Protein AF-A0A812IRY6-F1 (afdb_monomer)

Mean predicted aligned error: 10.94 Å

Secondary structure (DSSP, 8-state):
-PPBTTB-GGGGGT--TTSHHHHHHHHHHHHIIIIIS--S-TTTSPEE--SSPPTTEEEEEE-SSTTT-EEEEEE--SSS-EEEEEE-SSPTTPEEEESSS----EEE--GGGEEEEEE-TT-EEEEEESS---S----

Foldseek 3Di:
DDADPVGDPCVVVVDPCVDPVNLLVLLVVLLCVQQVVPPDDPQQPDKDDFPPDDPQWDWIWGGNDQQNIKIKIWGQAAQAKDKDKGADPDDAQFWWDFSSDPDPDTWGQHPNRITIDIAGHGDMTIIHGPPDPPPPSPD

Solvent-accessible surface area (backbone atoms only — not comparable to full-atom values): 8190 Å² total; per-residue (Å²): 133,79,73,50,101,86,49,53,80,45,67,81,71,78,52,64,71,80,38,69,66,48,47,50,52,52,45,54,53,43,46,42,54,72,50,51,57,72,69,89,44,78,69,34,67,44,75,48,62,52,84,76,79,54,86,58,44,52,55,38,31,35,36,72,48,74,86,44,24,39,35,41,44,32,27,71,35,81,82,54,65,47,76,51,72,42,69,44,97,54,59,58,68,42,46,24,26,44,73,80,48,100,58,89,57,71,49,59,24,36,79,91,13,26,36,75,48,82,34,50,42,64,34,71,44,39,35,30,54,58,80,75,72,84,66,74,82,78,122

Sequence (139 aa):
VRTTSQGNPADRDNFDITSATYRHIARLNALRRAYFAGFGSAACDQVGTPLPQIEDLLIFWRGCDVQGRVTVVANFHTEEPRTASFYSPWDEGTKLKDAQEDSSLEVVVQSSGFISLLVAPLQAMILVSGARNSRPCRV

Organism: NCBI:txid1628268

Radius of gyration: 17.04 Å; Cα contacts (8 Å, |Δi|>4): 241; chains: 1; bounding box: 37×48×40 Å

Nearest PDB structures (foldseek):
  1bli-assembly1_A  TM=7.337E-01  e=4.920E-05  Bacillus licheniformis
  4uzu-assembly1_A  TM=6.932E-01  e=7.860E-05  Geobacillus stearothermophilus
  6tp1-assembly1_A  TM=7.233E-01  e=1.184E-04  Bacillus licheniformis
  2gjp-assembly1_A  TM=7.239E-01  e=6.470E-04  Sutcliffiella halmapala
  3bh4-assembly2_B  TM=6.350E-01  e=2.127E-04  Bacillus amyloliquefaciens

Structure (mmCIF, N/CA/C/O backbone):
data_AF-A0A812IRY6-F1
#
_entry.id   AF-A0A812IRY6-F1
#
loop_
_atom_site.group_PDB
_atom_site.id
_atom_site.type_symbol
_atom_site.label_atom_id
_atom_site.label_alt_id
_atom_site.label_comp_id
_atom_site.label_asym_id
_atom_site.label_entity_id
_atom_site.label_seq_id
_atom_site.pdbx_PDB_ins_code
_atom_site.Cartn_x
_atom_site.Cartn_y
_atom_site.Cartn_z
_atom_site.occupancy
_atom_site.B_iso_or_equiv
_atom_site.auth_seq_id
_atom_site.auth_comp_id
_atom_site.auth_asym_id
_atom_site.auth_atom_id
_atom_site.pdbx_PDB_model_num
ATOM 1 N N . VAL A 1 1 ? 6.077 -24.254 -11.685 1.00 46.88 1 VAL A N 1
ATOM 2 C CA . VAL A 1 1 ? 6.996 -25.316 -12.164 1.00 46.88 1 VAL A CA 1
ATOM 3 C C . VAL A 1 1 ? 8.020 -25.529 -11.067 1.00 46.88 1 VAL A C 1
ATOM 5 O O . VAL A 1 1 ? 8.650 -24.559 -10.674 1.00 46.88 1 VAL A O 1
ATOM 8 N N . ARG A 1 2 ? 8.086 -26.722 -10.464 1.00 38.09 2 ARG A N 1
ATOM 9 C CA . ARG A 1 2 ? 9.035 -26.993 -9.373 1.00 38.09 2 ARG A CA 1
ATOM 10 C C . ARG A 1 2 ? 10.369 -27.435 -9.964 1.00 38.09 2 ARG A C 1
ATOM 12 O O . ARG A 1 2 ? 10.383 -28.299 -10.836 1.00 38.09 2 ARG A O 1
ATOM 19 N N . THR A 1 3 ? 11.462 -26.869 -9.468 1.00 36.53 3 THR A N 1
ATOM 20 C CA . THR A 1 3 ? 12.817 -27.365 -9.709 1.00 36.53 3 THR A CA 1
ATOM 21 C C . THR A 1 3 ? 12.926 -28.788 -9.169 1.00 36.53 3 THR A C 1
ATOM 23 O O . THR A 1 3 ? 12.606 -29.058 -8.011 1.00 36.53 3 THR A O 1
ATOM 26 N N . THR A 1 4 ? 13.323 -29.715 -10.036 1.00 48.69 4 THR A N 1
ATOM 27 C CA . THR A 1 4 ? 13.637 -31.098 -9.658 1.00 48.69 4 THR A CA 1
ATOM 28 C C . THR A 1 4 ? 15.155 -31.261 -9.590 1.00 48.69 4 THR A C 1
ATOM 30 O O . THR A 1 4 ? 15.896 -30.385 -10.035 1.00 48.69 4 THR A O 1
ATOM 33 N N . SER A 1 5 ? 15.640 -32.388 -9.068 1.00 44.97 5 SER A N 1
ATOM 34 C CA . SER A 1 5 ? 17.073 -32.729 -9.043 1.00 44.97 5 SER A CA 1
ATOM 35 C C . SER A 1 5 ? 17.725 -32.821 -10.434 1.00 44.97 5 SER A C 1
ATOM 37 O O . SER A 1 5 ? 18.941 -32.934 -10.528 1.00 44.97 5 SER A O 1
ATOM 39 N N . GLN A 1 6 ? 16.927 -32.757 -11.504 1.00 50.28 6 GLN A N 1
ATOM 40 C CA . GLN A 1 6 ? 17.341 -32.782 -12.910 1.00 50.28 6 GLN A CA 1
ATOM 41 C C . GLN A 1 6 ? 17.438 -31.372 -13.534 1.00 50.28 6 GLN A C 1
ATOM 43 O O . GLN A 1 6 ? 17.646 -31.249 -14.738 1.00 50.28 6 GLN A O 1
ATOM 48 N N . GLY A 1 7 ? 17.280 -30.306 -12.740 1.00 51.56 7 GLY A N 1
ATOM 49 C CA . GLY A 1 7 ? 17.252 -28.922 -13.219 1.00 51.56 7 GLY A CA 1
ATOM 50 C C . GLY A 1 7 ? 15.836 -28.388 -13.449 1.00 51.56 7 GLY A C 1
ATOM 51 O O . GLY A 1 7 ? 14.832 -29.074 -13.218 1.00 51.56 7 GLY A O 1
ATOM 52 N N . ASN A 1 8 ? 15.754 -27.116 -13.839 1.00 50.00 8 ASN A N 1
ATOM 53 C CA . ASN A 1 8 ? 14.504 -26.442 -14.166 1.00 50.00 8 ASN A CA 1
ATOM 54 C C . ASN A 1 8 ? 14.096 -26.802 -15.608 1.00 50.00 8 ASN A C 1
ATOM 56 O O . ASN A 1 8 ? 14.820 -26.453 -16.537 1.00 50.00 8 ASN A O 1
ATOM 60 N N . PRO A 1 9 ? 12.944 -27.460 -15.840 1.00 51.47 9 PRO A N 1
ATOM 61 C CA . PRO A 1 9 ? 12.505 -27.817 -17.191 1.00 51.47 9 PRO A CA 1
ATOM 62 C C . PRO A 1 9 ? 12.376 -26.613 -18.138 1.00 51.47 9 PRO A C 1
ATOM 64 O O . PRO A 1 9 ? 12.477 -26.787 -19.347 1.00 51.47 9 PRO A O 1
ATOM 67 N N . ALA A 1 10 ? 12.190 -25.404 -17.594 1.00 48.00 10 ALA A N 1
ATOM 68 C CA . ALA A 1 10 ? 12.066 -24.167 -18.362 1.00 48.00 10 ALA A CA 1
ATOM 69 C C . ALA A 1 10 ? 13.400 -23.626 -18.923 1.00 48.00 10 ALA A C 1
ATOM 71 O O . ALA A 1 10 ? 13.374 -22.782 -19.817 1.00 48.00 10 ALA A O 1
ATOM 72 N N . ASP A 1 11 ? 14.553 -24.136 -18.467 1.00 46.03 11 ASP A N 1
ATOM 73 C CA . ASP A 1 11 ? 15.867 -23.720 -18.990 1.00 46.03 11 ASP A CA 1
ATOM 74 C C . ASP A 1 11 ? 16.081 -24.179 -20.443 1.00 46.03 11 ASP A C 1
ATOM 76 O O . ASP A 1 11 ? 16.885 -23.597 -21.166 1.00 46.03 11 ASP A O 1
ATOM 80 N N . ARG A 1 12 ? 15.342 -25.201 -20.905 1.00 48.62 12 ARG A N 1
ATOM 81 C CA . ARG A 1 12 ? 15.393 -25.672 -22.300 1.00 48.62 12 ARG A CA 1
ATOM 82 C C . ARG A 1 12 ? 14.636 -24.770 -23.284 1.00 48.62 12 ARG A C 1
ATOM 84 O O . ARG A 1 12 ? 14.914 -24.850 -24.475 1.00 48.62 12 ARG A O 1
ATOM 91 N N . ASP A 1 13 ? 13.761 -23.891 -22.790 1.00 52.41 13 ASP A N 1
ATOM 92 C CA . ASP A 1 13 ? 12.872 -23.044 -23.602 1.00 52.41 13 ASP A CA 1
ATOM 93 C C . ASP A 1 13 ? 13.244 -21.545 -23.554 1.00 52.41 13 ASP A C 1
ATOM 95 O O . ASP A 1 13 ? 12.432 -20.694 -23.917 1.00 52.41 13 ASP A O 1
ATOM 99 N N . ASN A 1 14 ? 14.451 -21.185 -23.085 1.00 54.09 14 ASN A N 1
ATOM 100 C CA . ASN A 1 14 ? 14.865 -19.789 -22.830 1.00 54.09 14 ASN A CA 1
ATOM 101 C C . ASN A 1 14 ? 13.917 -19.011 -21.887 1.00 54.09 14 ASN A C 1
ATOM 103 O O . ASN A 1 14 ? 13.891 -17.777 -21.888 1.00 54.09 14 ASN A O 1
ATOM 107 N N . PHE A 1 15 ? 13.141 -19.706 -21.052 1.00 54.28 15 PHE A N 1
ATOM 108 C CA . PHE A 1 15 ? 12.252 -19.071 -20.084 1.00 54.28 15 PHE A CA 1
ATOM 109 C C . PHE A 1 15 ? 13.018 -18.721 -18.804 1.00 54.28 15 PHE A C 1
ATOM 111 O O . PHE A 1 15 ? 13.102 -19.512 -17.864 1.00 54.28 15 PHE A O 1
ATOM 118 N N . ASP A 1 16 ? 13.547 -17.498 -18.747 1.00 58.16 16 ASP A N 1
ATOM 119 C CA . ASP A 1 16 ? 14.210 -16.981 -17.549 1.00 58.16 16 ASP A CA 1
ATOM 120 C C . ASP A 1 16 ? 13.195 -16.573 -16.464 1.00 58.16 16 ASP A C 1
ATOM 122 O O . ASP A 1 16 ? 12.789 -15.411 -16.317 1.00 58.16 16 ASP A O 1
ATOM 126 N N . ILE A 1 17 ? 12.817 -17.558 -15.648 1.00 57.16 17 ILE A N 1
ATOM 127 C CA . ILE A 1 17 ? 11.988 -17.371 -14.448 1.00 57.16 17 ILE A CA 1
ATOM 128 C C . ILE A 1 17 ? 12.719 -16.633 -13.313 1.00 57.16 17 ILE A C 1
ATOM 130 O O . ILE A 1 17 ? 12.122 -16.326 -12.277 1.00 57.16 17 ILE A O 1
ATOM 134 N N . THR A 1 18 ? 14.015 -16.366 -13.477 1.00 66.75 18 THR A N 1
ATOM 135 C CA . THR A 1 18 ? 14.842 -15.624 -12.524 1.00 66.75 18 THR A CA 1
ATOM 136 C C . THR A 1 18 ? 14.980 -14.150 -12.898 1.00 66.75 18 THR A C 1
ATOM 138 O O . THR A 1 18 ? 15.435 -13.360 -12.069 1.00 66.75 18 THR A O 1
ATOM 141 N N . SER A 1 19 ? 14.511 -13.728 -14.073 1.00 70.12 19 SER A N 1
ATOM 142 C CA . SER A 1 19 ? 14.495 -12.314 -14.452 1.00 70.12 19 SER A CA 1
ATOM 143 C C . SER A 1 19 ? 13.740 -11.461 -13.420 1.00 70.12 19 SER A C 1
ATOM 145 O O . SER A 1 19 ? 12.762 -11.897 -12.795 1.00 70.12 19 SER A O 1
ATOM 147 N N . ALA A 1 20 ? 14.207 -10.226 -13.208 1.00 65.94 20 ALA A N 1
ATOM 148 C CA . ALA A 1 20 ? 13.595 -9.298 -12.253 1.00 65.94 20 ALA A CA 1
ATOM 149 C C . ALA A 1 20 ? 12.114 -9.050 -12.587 1.00 65.94 20 ALA A C 1
ATOM 151 O O . ALA A 1 20 ? 11.259 -9.100 -11.704 1.00 65.94 20 ALA A O 1
ATOM 152 N N . THR A 1 21 ? 11.802 -8.894 -13.875 1.00 68.69 21 THR A N 1
ATOM 153 C CA . THR A 1 21 ? 10.441 -8.678 -14.378 1.00 68.69 21 THR A CA 1
ATOM 154 C C . THR A 1 21 ? 9.537 -9.885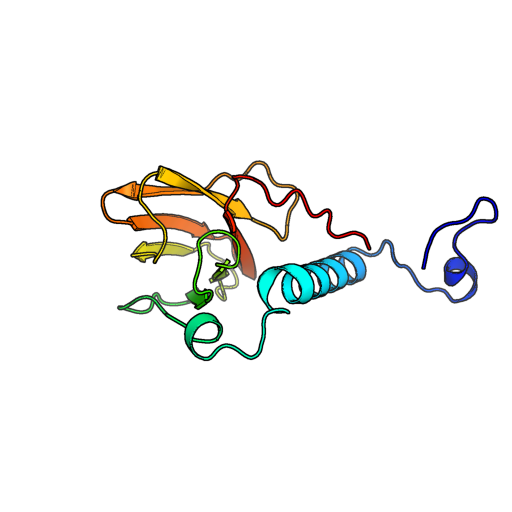 -14.146 1.00 68.69 21 THR A C 1
ATOM 156 O O . THR A 1 21 ? 8.417 -9.719 -13.661 1.00 68.69 21 THR A O 1
ATOM 159 N N . TYR A 1 22 ? 10.006 -11.110 -14.416 1.00 67.88 22 TYR A N 1
ATOM 160 C CA . TYR A 1 22 ? 9.208 -12.310 -14.153 1.00 67.88 22 TYR A CA 1
ATOM 161 C C . TYR A 1 22 ? 8.903 -12.454 -12.660 1.00 67.88 22 TYR A C 1
ATOM 163 O O . TYR A 1 22 ? 7.754 -12.680 -12.279 1.00 67.88 22 TYR A O 1
ATOM 171 N N . ARG A 1 23 ? 9.910 -12.263 -11.797 1.00 64.50 23 ARG A N 1
ATOM 172 C CA . ARG A 1 23 ? 9.725 -12.305 -10.339 1.00 64.50 23 ARG A CA 1
ATOM 173 C C . ARG A 1 23 ? 8.766 -11.217 -9.857 1.00 64.50 23 ARG A C 1
ATOM 175 O O . ARG A 1 23 ? 7.913 -11.507 -9.021 1.00 64.50 23 ARG A O 1
ATOM 182 N N . HIS A 1 24 ? 8.849 -10.010 -10.412 1.00 67.19 24 HIS A N 1
ATOM 183 C CA . HIS A 1 24 ? 7.928 -8.915 -10.110 1.00 67.19 24 HIS A CA 1
ATOM 184 C C . HIS A 1 24 ? 6.476 -9.274 -10.482 1.00 67.19 24 HIS A C 1
ATOM 186 O O . HIS A 1 24 ? 5.592 -9.237 -9.627 1.00 67.19 24 HIS A O 1
ATOM 192 N N . ILE A 1 25 ? 6.229 -9.748 -11.708 1.00 69.50 25 ILE A N 1
ATOM 193 C CA . ILE A 1 25 ? 4.894 -10.187 -12.157 1.00 69.50 25 ILE A CA 1
ATOM 194 C C . ILE A 1 25 ? 4.382 -11.377 -11.330 1.00 69.50 25 ILE A C 1
ATOM 196 O O . ILE A 1 25 ? 3.207 -11.429 -10.959 1.00 69.50 25 ILE A O 1
ATOM 200 N N . ALA A 1 26 ? 5.246 -12.343 -11.006 1.00 63.16 26 ALA A N 1
ATOM 201 C CA . ALA A 1 26 ? 4.888 -13.487 -10.174 1.00 63.16 26 ALA A CA 1
ATOM 202 C C . ALA A 1 26 ? 4.454 -13.053 -8.765 1.00 63.16 26 ALA A C 1
ATOM 204 O O . ALA A 1 26 ? 3.468 -13.587 -8.249 1.00 63.16 26 ALA A O 1
ATOM 205 N N . ARG A 1 27 ? 5.126 -12.054 -8.172 1.00 64.12 27 ARG A N 1
ATOM 206 C CA . ARG A 1 27 ? 4.738 -11.449 -6.888 1.00 64.12 27 ARG A CA 1
ATOM 207 C C . ARG A 1 27 ? 3.408 -10.718 -6.990 1.00 64.12 27 ARG A C 1
ATOM 209 O O . ARG A 1 27 ? 2.529 -11.004 -6.186 1.00 64.12 27 ARG A O 1
ATOM 216 N N . LEU A 1 28 ? 3.193 -9.884 -8.010 1.00 68.75 28 LEU A N 1
ATOM 217 C CA . LEU A 1 28 ? 1.896 -9.230 -8.237 1.00 68.75 28 LEU A CA 1
ATOM 218 C C . LEU A 1 28 ? 0.756 -10.253 -8.355 1.00 68.75 28 LEU A C 1
ATOM 220 O O . LEU A 1 28 ? -0.289 -10.111 -7.723 1.00 68.75 28 LEU A O 1
ATOM 224 N N . ASN A 1 29 ? 0.975 -11.348 -9.086 1.00 64.69 29 ASN A N 1
ATOM 225 C CA . ASN A 1 29 ? 0.004 -12.436 -9.200 1.00 64.69 29 ASN A CA 1
ATOM 226 C C . ASN A 1 29 ? -0.174 -13.236 -7.903 1.00 64.69 29 ASN A C 1
ATOM 228 O O . ASN A 1 29 ? -1.255 -13.776 -7.659 1.00 64.69 29 ASN A O 1
ATOM 232 N N . ALA A 1 30 ? 0.865 -13.367 -7.079 1.00 60.25 30 ALA A N 1
ATOM 233 C CA . ALA A 1 30 ? 0.766 -13.971 -5.755 1.00 60.25 30 ALA A CA 1
ATOM 234 C C . ALA A 1 30 ? -0.025 -13.069 -4.796 1.00 60.25 30 ALA A C 1
ATOM 236 O O . ALA A 1 30 ? -0.885 -13.574 -4.085 1.00 60.25 30 ALA A O 1
ATOM 237 N N . LEU A 1 31 ? 0.170 -11.749 -4.847 1.00 62.03 31 LEU A N 1
ATOM 238 C CA . LEU A 1 31 ? -0.589 -10.767 -4.066 1.00 62.03 31 LEU A CA 1
ATOM 239 C C . LEU A 1 31 ? -2.049 -10.721 -4.496 1.00 62.03 31 LEU A C 1
ATOM 241 O O . LEU A 1 31 ? -2.937 -10.809 -3.649 1.00 62.03 31 LEU A O 1
ATOM 245 N N . ARG A 1 32 ? -2.307 -10.725 -5.810 1.00 66.25 32 ARG A N 1
ATOM 246 C CA . ARG A 1 32 ? -3.655 -10.919 -6.354 1.00 66.25 32 ARG A CA 1
ATOM 247 C C . ARG A 1 32 ? -4.284 -12.196 -5.797 1.00 66.25 32 ARG A C 1
ATOM 249 O O . ARG A 1 32 ? -5.444 -12.195 -5.420 1.00 66.25 32 ARG A O 1
ATOM 256 N N . ARG A 1 33 ? -3.530 -13.291 -5.692 1.00 60.97 33 ARG A N 1
ATOM 257 C CA . ARG A 1 33 ? -4.053 -14.553 -5.151 1.00 60.97 33 ARG A CA 1
ATOM 258 C C . ARG A 1 33 ? -4.215 -14.571 -3.629 1.00 60.97 33 ARG A C 1
ATOM 260 O O . ARG A 1 33 ? -5.124 -15.219 -3.137 1.00 60.97 33 ARG A O 1
ATOM 267 N N . ALA A 1 34 ? -3.350 -13.898 -2.884 1.00 58.22 34 ALA A N 1
ATOM 268 C CA . ALA A 1 34 ? -3.374 -13.915 -1.426 1.00 58.22 34 ALA A CA 1
ATOM 269 C C . ALA A 1 34 ? -4.431 -12.964 -0.856 1.00 58.22 34 ALA A C 1
ATOM 271 O O . ALA A 1 34 ? -5.116 -13.319 0.096 1.00 58.22 34 ALA A O 1
ATOM 272 N N . TYR A 1 35 ? -4.580 -11.791 -1.473 1.00 57.88 35 TYR A N 1
ATOM 273 C CA . TYR A 1 35 ? -5.390 -10.701 -0.934 1.00 57.88 35 TYR A CA 1
ATOM 274 C C . TYR A 1 35 ? -6.564 -10.306 -1.822 1.00 57.88 35 TYR A C 1
ATOM 276 O O . TYR A 1 35 ? -7.565 -9.796 -1.331 1.00 57.88 35 TYR A O 1
ATOM 284 N N . PHE A 1 36 ? -6.468 -10.557 -3.129 1.00 60.94 36 PHE A N 1
ATOM 285 C CA . PHE A 1 36 ? -7.563 -10.272 -4.049 1.00 60.94 36 PHE A CA 1
ATOM 286 C C . PHE A 1 36 ? -8.378 -11.532 -4.377 1.00 60.94 36 PHE A C 1
ATOM 288 O O . PHE A 1 36 ? -9.498 -11.383 -4.822 1.00 60.94 36 PHE A O 1
ATOM 295 N N . ALA A 1 37 ? -7.906 -12.767 -4.135 1.00 49.28 37 ALA A N 1
ATOM 296 C CA . ALA A 1 37 ? -8.652 -13.976 -4.536 1.00 49.28 37 ALA A CA 1
ATOM 297 C C . ALA A 1 37 ? -9.942 -14.228 -3.750 1.00 49.28 37 ALA A C 1
ATOM 299 O O . ALA A 1 37 ? -10.760 -15.025 -4.201 1.00 49.28 37 ALA A O 1
ATOM 300 N N . GLY A 1 38 ? -10.148 -13.555 -2.616 1.00 55.31 38 GLY A N 1
ATOM 301 C CA . GLY A 1 38 ? -11.448 -13.482 -1.952 1.00 55.31 38 GLY A CA 1
ATOM 302 C C . GLY A 1 38 ? -12.397 -12.526 -2.681 1.00 55.31 38 GLY A C 1
ATOM 303 O O . GLY A 1 38 ? -12.889 -11.587 -2.068 1.00 55.31 38 GLY A O 1
ATOM 304 N N . PHE A 1 39 ? -12.598 -12.719 -3.987 1.00 55.19 39 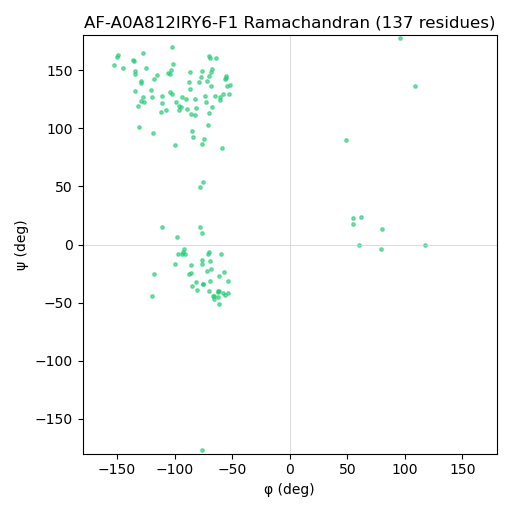PHE A N 1
ATOM 305 C CA . PHE A 1 39 ? -13.642 -12.032 -4.750 1.00 55.19 39 PHE A CA 1
ATOM 306 C C . PHE A 1 39 ? -14.996 -12.689 -4.459 1.00 55.19 39 PHE A C 1
ATOM 308 O O . PHE A 1 39 ? -15.071 -13.912 -4.321 1.00 55.19 39 PHE A O 1
ATOM 315 N N . GLY A 1 40 ? -16.069 -11.896 -4.410 1.00 56.34 40 GLY A N 1
ATOM 316 C CA . GLY A 1 40 ? -17.444 -12.410 -4.338 1.00 56.34 40 GLY A CA 1
ATOM 317 C C . GLY A 1 40 ? -18.219 -12.029 -3.077 1.00 56.34 40 GLY A C 1
ATOM 318 O O . GLY A 1 40 ? -19.391 -12.377 -2.958 1.00 56.34 40 GLY A O 1
ATOM 319 N N . SER A 1 41 ? -17.600 -11.283 -2.161 1.00 66.81 41 SER A N 1
ATOM 320 C CA . SER A 1 41 ? -18.282 -10.634 -1.040 1.00 66.81 41 SER A CA 1
ATOM 321 C C . SER A 1 41 ? -18.341 -9.134 -1.303 1.00 66.81 41 SER A C 1
ATOM 323 O O . SER A 1 41 ? -17.307 -8.464 -1.312 1.00 66.81 41 SER A O 1
ATOM 325 N N . ALA A 1 42 ? -19.554 -8.593 -1.455 1.00 65.50 42 ALA A N 1
ATOM 326 C CA . ALA A 1 42 ? -19.769 -7.173 -1.735 1.00 65.50 42 ALA A CA 1
ATOM 327 C C . ALA A 1 42 ? -19.074 -6.246 -0.721 1.00 65.50 42 ALA A C 1
ATOM 329 O O . ALA A 1 42 ? -18.631 -5.167 -1.093 1.00 65.50 42 ALA A O 1
ATOM 330 N N . ALA A 1 43 ? -18.931 -6.666 0.541 1.00 69.75 43 ALA A N 1
ATOM 331 C CA . ALA A 1 43 ? -18.240 -5.887 1.568 1.00 69.75 43 ALA A CA 1
ATOM 332 C C . ALA A 1 43 ? -16.707 -5.909 1.417 1.00 69.75 43 ALA A C 1
ATOM 334 O O . ALA A 1 43 ? -16.044 -4.922 1.717 1.00 69.75 43 ALA A O 1
ATOM 335 N N . CYS A 1 44 ? -16.124 -7.018 0.952 1.00 72.12 44 CYS A N 1
ATOM 336 C CA . CYS A 1 44 ? -14.670 -7.163 0.814 1.00 72.12 44 CYS A CA 1
ATOM 337 C C . CYS A 1 44 ? -14.143 -6.607 -0.527 1.00 72.12 44 CYS A C 1
ATOM 339 O O . CYS A 1 44 ? -12.946 -6.336 -0.650 1.00 72.12 44 CYS A O 1
ATOM 341 N N . ASP A 1 45 ? -15.034 -6.423 -1.507 1.00 74.81 45 ASP A N 1
ATOM 342 C CA . ASP A 1 45 ? -14.742 -5.850 -2.825 1.00 74.81 45 ASP A CA 1
ATOM 343 C C . ASP A 1 45 ? -14.940 -4.321 -2.887 1.00 74.81 45 ASP A C 1
ATOM 345 O O . ASP A 1 45 ? -14.611 -3.702 -3.900 1.00 74.81 45 ASP A O 1
ATOM 349 N N . GLN A 1 46 ? -15.422 -3.689 -1.809 1.00 82.44 46 GLN A N 1
ATOM 350 C CA . GLN A 1 46 ? -15.471 -2.229 -1.715 1.00 82.44 46 GLN A CA 1
ATOM 351 C C . GLN A 1 46 ? -14.061 -1.635 -1.707 1.00 82.44 46 GLN A C 1
ATOM 353 O O . GLN A 1 46 ? -13.200 -2.020 -0.911 1.00 82.44 46 GLN A O 1
ATOM 358 N N . VAL A 1 47 ? -13.853 -0.670 -2.602 1.00 87.94 47 VAL A N 1
ATOM 359 C CA . VAL A 1 47 ? -12.619 0.104 -2.703 1.00 87.94 47 VAL A CA 1
ATOM 360 C C . VAL A 1 47 ? -12.831 1.435 -2.000 1.00 87.94 47 VAL A C 1
ATOM 362 O O . VAL A 1 47 ? -13.742 2.184 -2.347 1.00 87.94 47 VAL A O 1
ATOM 365 N N . GLY A 1 48 ? -11.987 1.724 -1.016 1.00 89.75 48 GLY A N 1
ATOM 366 C CA . GLY A 1 48 ? -11.895 3.045 -0.410 1.00 89.75 48 GLY A CA 1
ATOM 367 C C . GLY A 1 48 ? -10.671 3.793 -0.919 1.00 89.75 48 GLY A C 1
ATOM 368 O O . GLY A 1 48 ? -9.656 3.189 -1.266 1.00 89.75 48 GLY A O 1
ATOM 369 N N . THR A 1 49 ? -10.774 5.115 -0.957 1.00 92.12 49 THR A N 1
ATOM 370 C CA . THR A 1 49 ? -9.703 6.031 -1.357 1.00 92.12 49 THR A CA 1
ATOM 371 C C . THR A 1 49 ? -9.636 7.178 -0.357 1.00 92.12 49 THR A C 1
ATOM 373 O O . THR A 1 49 ? -10.678 7.554 0.191 1.00 92.12 49 THR A O 1
ATOM 376 N N . PRO A 1 50 ? -8.457 7.768 -0.116 1.00 90.88 50 PRO A N 1
ATOM 377 C CA . PRO A 1 50 ? -8.362 8.905 0.780 1.00 90.88 50 PRO A CA 1
ATOM 378 C C . PRO A 1 50 ? -9.058 10.130 0.183 1.00 90.88 50 PRO A C 1
ATOM 380 O O . PRO A 1 50 ? -9.142 10.294 -1.036 1.00 90.88 50 PRO A O 1
ATOM 383 N N . LEU A 1 51 ? -9.559 10.986 1.072 1.00 86.56 51 LEU A N 1
ATOM 384 C CA . LEU A 1 51 ? -10.108 12.295 0.742 1.00 86.56 51 LEU A CA 1
ATOM 385 C C . LEU A 1 51 ? -9.404 13.345 1.621 1.00 86.56 51 LEU A C 1
ATOM 387 O O . LEU A 1 51 ? -9.464 13.216 2.846 1.00 86.56 51 LEU A O 1
ATOM 391 N N . PRO A 1 52 ? -8.754 14.371 1.035 1.00 88.12 52 PRO A N 1
ATOM 392 C CA . PRO A 1 52 ? -8.588 14.609 -0.403 1.00 88.12 52 PRO A CA 1
ATOM 393 C C . PRO A 1 52 ? -7.643 13.597 -1.077 1.00 88.12 52 PRO A C 1
ATOM 395 O O . PRO A 1 52 ? -6.857 12.921 -0.413 1.00 88.12 52 PRO A O 1
ATOM 398 N N . GLN A 1 53 ? -7.722 13.507 -2.408 1.00 87.94 53 GLN A N 1
ATOM 399 C CA . GLN A 1 53 ? -6.700 12.812 -3.192 1.00 87.94 53 GLN A CA 1
ATOM 400 C C . GLN A 1 53 ? -5.383 13.592 -3.135 1.00 87.94 53 GLN A C 1
ATOM 402 O O . GLN A 1 53 ? -5.389 14.820 -3.034 1.00 87.94 53 GLN A O 1
ATOM 407 N N . ILE A 1 54 ? -4.265 12.872 -3.190 1.00 89.38 54 ILE A N 1
ATOM 408 C CA . ILE A 1 54 ? -2.925 13.459 -3.168 1.00 89.38 54 ILE A CA 1
ATOM 409 C C . ILE A 1 54 ? -2.392 13.442 -4.598 1.00 89.38 54 ILE A C 1
ATOM 411 O O . ILE A 1 54 ? -2.457 12.412 -5.266 1.00 89.38 54 ILE A O 1
ATOM 415 N N . GLU A 1 55 ? -1.894 14.582 -5.068 1.00 90.44 55 GLU A N 1
ATOM 416 C CA . GLU A 1 55 ? -1.322 14.712 -6.408 1.00 90.44 55 GLU A CA 1
ATOM 417 C C . GLU A 1 55 ? -0.187 13.701 -6.627 1.00 90.44 55 GLU A C 1
ATOM 419 O O . GLU A 1 55 ? 0.563 13.378 -5.703 1.00 90.44 55 GLU A O 1
ATOM 424 N N . ASP A 1 56 ? -0.106 13.163 -7.845 1.00 87.94 56 ASP A N 1
ATOM 425 C CA . ASP A 1 56 ? 0.834 12.119 -8.276 1.00 87.94 56 ASP A CA 1
ATOM 426 C C . ASP A 1 56 ? 0.763 10.777 -7.527 1.00 87.94 56 ASP A C 1
ATOM 428 O O . ASP A 1 56 ? 1.492 9.842 -7.869 1.00 87.94 56 ASP A O 1
ATOM 432 N N . LEU A 1 57 ? -0.121 10.633 -6.538 1.00 88.75 57 LEU A N 1
ATOM 433 C CA . LEU A 1 57 ? -0.274 9.408 -5.768 1.00 88.75 57 LEU A CA 1
ATOM 434 C C . LEU A 1 57 ? -1.607 8.723 -6.058 1.00 88.75 57 LEU A C 1
ATOM 436 O O . LEU A 1 57 ? -2.685 9.286 -5.878 1.00 88.75 57 LEU A O 1
ATOM 440 N N . LEU A 1 58 ? -1.539 7.438 -6.396 1.00 89.88 58 LEU A N 1
ATOM 441 C CA . LEU A 1 58 ? -2.693 6.551 -6.325 1.00 89.88 58 LEU A CA 1
ATOM 442 C C . LEU A 1 58 ? -2.680 5.834 -4.985 1.00 89.88 58 LEU A C 1
ATOM 444 O O . LEU A 1 58 ? -1.771 5.055 -4.695 1.00 89.88 58 LEU A O 1
ATOM 448 N N . ILE A 1 59 ? -3.721 6.063 -4.193 1.00 92.94 59 ILE A N 1
ATOM 449 C CA . ILE A 1 59 ? -3.915 5.387 -2.915 1.00 92.94 59 ILE A CA 1
ATOM 450 C C . ILE A 1 59 ? -5.309 4.789 -2.894 1.00 92.94 59 ILE A C 1
ATOM 452 O O . ILE A 1 59 ? -6.302 5.489 -3.095 1.00 92.94 59 ILE A O 1
ATOM 456 N N . PHE A 1 60 ? -5.391 3.496 -2.609 1.00 92.44 60 PHE A N 1
ATOM 457 C CA . PHE A 1 60 ? -6.663 2.849 -2.336 1.00 92.44 60 PHE A CA 1
ATOM 458 C C . PHE A 1 60 ? -6.490 1.689 -1.370 1.00 92.44 60 PHE A C 1
ATOM 460 O O . PHE A 1 60 ? -5.402 1.140 -1.194 1.00 92.44 60 PHE A O 1
ATOM 467 N N . TRP A 1 61 ? -7.586 1.282 -0.753 1.00 91.44 61 TRP A N 1
ATOM 468 C CA . TRP A 1 61 ? -7.636 0.094 0.078 1.00 91.44 61 TRP A CA 1
ATOM 469 C C . TRP A 1 61 ? -8.872 -0.730 -0.229 1.00 91.44 61 TRP A C 1
ATOM 471 O O . TRP A 1 61 ? -9.871 -0.236 -0.747 1.00 91.44 61 TRP A O 1
ATOM 481 N N . ARG A 1 62 ? -8.790 -2.009 0.112 1.00 87.12 62 ARG A N 1
ATOM 482 C CA . ARG A 1 62 ? -9.896 -2.963 0.021 1.00 87.12 62 ARG A CA 1
ATOM 483 C C . ARG A 1 62 ? -9.754 -4.012 1.110 1.00 87.12 62 ARG A C 1
ATOM 485 O O . ARG A 1 62 ? -8.657 -4.209 1.628 1.00 87.12 62 ARG A O 1
ATOM 492 N N . GLY A 1 63 ? -10.835 -4.731 1.377 1.00 81.62 63 GLY A N 1
ATOM 493 C CA . GLY A 1 63 ? -10.864 -5.842 2.321 1.00 81.62 63 GLY A CA 1
ATOM 494 C C . GLY A 1 63 ? -11.626 -5.512 3.601 1.00 81.62 63 GLY A C 1
ATOM 495 O O . GLY A 1 63 ? -11.506 -4.436 4.189 1.00 81.62 63 GLY A O 1
ATOM 496 N N . CYS A 1 64 ? -12.432 -6.484 4.004 1.00 77.00 64 CYS A N 1
ATOM 497 C CA . CYS A 1 64 ? -13.425 -6.387 5.066 1.00 77.00 64 CYS A CA 1
ATOM 498 C C . CYS A 1 64 ? -12.852 -6.662 6.468 1.00 77.00 64 CYS A C 1
ATOM 500 O O . CYS A 1 64 ? -13.387 -6.148 7.444 1.00 77.00 64 CYS A O 1
ATOM 502 N N . ASP A 1 65 ? -11.751 -7.411 6.573 1.00 80.06 65 ASP A N 1
ATOM 503 C CA . ASP A 1 65 ? -11.078 -7.732 7.836 1.00 80.06 65 ASP A CA 1
ATOM 504 C C . ASP A 1 65 ? -9.578 -7.400 7.790 1.00 80.06 65 ASP A C 1
ATOM 506 O O . ASP A 1 65 ? -9.004 -7.185 6.725 1.00 80.06 65 ASP A O 1
ATOM 510 N N . VAL A 1 66 ? -8.931 -7.359 8.955 1.00 81.19 66 VAL A N 1
ATOM 511 C CA . VAL A 1 66 ? -7.511 -6.988 9.105 1.00 81.19 66 VAL A CA 1
ATOM 512 C C . VAL A 1 66 ? -6.560 -7.944 8.361 1.00 81.19 66 VAL A C 1
ATOM 514 O O . VAL A 1 66 ? -5.471 -7.536 7.965 1.00 81.19 66 VAL A O 1
ATOM 517 N N . GLN A 1 67 ? -6.934 -9.209 8.146 1.00 78.56 67 GLN A N 1
ATOM 518 C CA . GLN A 1 67 ? -6.053 -10.203 7.515 1.00 78.56 67 GLN A CA 1
ATOM 519 C C . GLN A 1 67 ? -6.109 -10.160 5.983 1.00 78.56 67 GLN A C 1
ATOM 521 O O . GLN A 1 67 ? -5.093 -10.378 5.319 1.00 78.56 67 GLN A O 1
ATOM 526 N N . GLY A 1 68 ? -7.287 -9.883 5.426 1.00 77.25 68 GLY A N 1
ATOM 527 C CA . GLY A 1 68 ? -7.546 -9.762 3.995 1.00 77.25 68 GLY A CA 1
ATOM 528 C C . GLY A 1 68 ? -7.450 -8.332 3.471 1.00 77.25 68 GLY A C 1
ATOM 529 O O . GLY A 1 68 ? -7.499 -8.125 2.257 1.00 77.25 68 GLY A O 1
ATOM 530 N N . ARG A 1 69 ? -7.323 -7.338 4.354 1.00 86.12 69 ARG A N 1
ATOM 531 C CA . ARG A 1 69 ? -7.189 -5.941 3.955 1.00 86.12 69 ARG A CA 1
ATOM 532 C C . ARG A 1 69 ? -5.826 -5.651 3.350 1.00 86.12 69 ARG A C 1
ATOM 534 O O . ARG A 1 69 ? -4.791 -6.121 3.818 1.00 86.12 69 ARG A O 1
ATOM 541 N N . VAL A 1 70 ? -5.848 -4.829 2.309 1.00 87.75 70 VAL A N 1
ATOM 542 C CA . VAL A 1 70 ? -4.652 -4.296 1.660 1.00 87.75 70 VAL A CA 1
ATOM 543 C C . VAL A 1 70 ? -4.810 -2.814 1.415 1.00 87.75 70 VAL A C 1
ATOM 545 O O . VAL A 1 70 ? -5.907 -2.339 1.112 1.00 87.75 70 VAL A O 1
ATOM 548 N N . THR A 1 71 ? -3.695 -2.103 1.490 1.00 91.56 71 THR A N 1
ATOM 549 C CA . THR A 1 71 ? -3.582 -0.723 1.033 1.00 91.56 71 THR A CA 1
ATOM 550 C C . THR A 1 71 ? -2.523 -0.663 -0.051 1.00 91.56 71 THR A C 1
ATOM 552 O O . THR A 1 71 ? -1.407 -1.135 0.135 1.00 91.56 71 THR A O 1
ATOM 555 N N . VAL A 1 72 ? -2.882 -0.102 -1.197 1.00 90.56 72 VAL A N 1
ATOM 556 C CA . VAL A 1 72 ? -1.969 0.135 -2.310 1.00 90.56 72 VAL A CA 1
ATOM 557 C C . VAL A 1 72 ? -1.626 1.612 -2.320 1.00 90.56 72 VAL A C 1
ATOM 559 O O . VAL A 1 72 ? -2.524 2.449 -2.241 1.00 90.56 72 VAL A O 1
ATOM 562 N N . VAL A 1 73 ? -0.334 1.911 -2.416 1.00 92.56 73 VAL A N 1
ATOM 563 C CA . VAL A 1 73 ? 0.195 3.266 -2.578 1.00 92.56 73 VAL A CA 1
ATOM 564 C C . VAL A 1 73 ? 1.146 3.235 -3.763 1.00 92.56 73 VAL A C 1
ATOM 566 O O . VAL A 1 73 ? 2.076 2.434 -3.768 1.00 92.56 73 VAL A O 1
ATOM 569 N N . ALA A 1 74 ? 0.917 4.068 -4.770 1.00 90.25 74 ALA A N 1
ATOM 570 C CA . ALA A 1 74 ? 1.795 4.167 -5.927 1.00 90.25 74 ALA A CA 1
ATOM 571 C C . ALA A 1 74 ? 2.075 5.626 -6.267 1.00 90.25 74 ALA A C 1
ATOM 573 O O . ALA A 1 74 ? 1.145 6.427 -6.341 1.00 90.25 74 ALA A O 1
ATOM 574 N N . ASN A 1 75 ? 3.348 5.946 -6.481 1.00 88.81 75 ASN A N 1
ATOM 575 C CA . ASN A 1 75 ? 3.795 7.249 -6.946 1.00 88.81 75 ASN A CA 1
ATOM 576 C C . ASN A 1 75 ? 3.989 7.215 -8.463 1.00 88.81 75 ASN A C 1
ATOM 578 O O . ASN A 1 75 ? 4.798 6.443 -8.969 1.00 88.81 75 ASN A O 1
ATOM 582 N N . PHE A 1 76 ? 3.244 8.053 -9.178 1.00 82.69 76 PHE A N 1
ATOM 583 C CA . PHE A 1 76 ? 3.336 8.210 -10.630 1.00 82.69 76 PHE A CA 1
ATOM 584 C C . PHE A 1 76 ? 4.295 9.319 -11.054 1.00 82.69 76 PHE A C 1
ATOM 586 O O . PHE A 1 76 ? 4.579 9.453 -12.244 1.00 82.69 76 PHE A O 1
ATOM 593 N N . HIS A 1 77 ? 4.830 10.084 -10.104 1.00 81.69 77 HIS A N 1
ATOM 594 C CA . HIS A 1 77 ? 5.862 11.058 -10.396 1.00 81.69 77 HIS A CA 1
ATOM 595 C C . HIS A 1 77 ? 7.167 10.354 -10.802 1.00 81.69 77 HIS A C 1
ATOM 597 O O . HIS A 1 77 ? 7.575 9.359 -10.193 1.00 81.69 77 HIS A O 1
ATOM 603 N N . THR A 1 78 ? 7.818 10.858 -11.852 1.00 80.69 78 THR A N 1
ATOM 604 C CA . THR A 1 78 ? 8.955 10.189 -12.508 1.00 80.69 78 THR A CA 1
ATOM 605 C C . THR A 1 78 ? 10.308 10.510 -11.885 1.00 80.69 78 THR A C 1
ATOM 607 O O . THR A 1 78 ? 11.233 9.713 -12.008 1.00 80.69 78 THR A O 1
ATOM 610 N N . GLU A 1 79 ? 10.434 11.663 -11.226 1.00 84.81 79 GLU A N 1
ATOM 611 C CA . GLU A 1 79 ? 11.738 12.207 -10.812 1.00 84.81 79 GLU A CA 1
ATOM 612 C C . GLU A 1 79 ? 11.859 12.374 -9.295 1.00 84.81 79 GLU A C 1
ATOM 614 O O . GLU A 1 79 ? 12.861 12.001 -8.691 1.00 84.81 79 GLU A O 1
ATOM 619 N N . GLU A 1 80 ? 10.814 12.903 -8.668 1.00 89.81 80 GLU A N 1
ATOM 620 C CA . GLU A 1 80 ? 10.779 13.198 -7.235 1.00 89.81 80 GLU A CA 1
ATOM 621 C C . GLU A 1 80 ? 9.920 12.219 -6.418 1.00 89.81 80 GLU A C 1
ATOM 623 O O . GLU A 1 80 ? 8.892 11.728 -6.903 1.00 89.81 80 GLU A O 1
ATOM 628 N N . PRO A 1 81 ? 10.303 11.953 -5.156 1.00 93.31 81 PRO A N 1
ATOM 629 C CA . PRO A 1 81 ? 9.455 11.217 -4.239 1.00 93.31 81 PRO A CA 1
ATOM 630 C C . PRO A 1 81 ? 8.226 12.045 -3.835 1.00 93.31 81 PRO A C 1
ATOM 632 O O . PRO A 1 81 ? 8.203 13.276 -3.927 1.00 93.31 81 PRO A O 1
ATOM 635 N N . ARG A 1 82 ? 7.202 11.354 -3.336 1.00 94.31 82 ARG A N 1
ATOM 636 C CA . ARG A 1 82 ? 5.973 11.962 -2.817 1.00 94.31 82 ARG A CA 1
ATOM 637 C C . ARG A 1 82 ? 5.667 11.419 -1.431 1.00 94.31 82 ARG A C 1
ATOM 639 O O . ARG A 1 82 ? 5.816 10.225 -1.173 1.00 94.31 82 ARG A O 1
ATOM 646 N N . THR A 1 83 ? 5.238 12.296 -0.530 1.00 95.19 83 THR A N 1
ATOM 647 C CA . THR A 1 83 ? 4.797 11.894 0.808 1.00 95.19 83 THR A CA 1
ATOM 648 C C . THR A 1 83 ? 3.324 11.510 0.754 1.00 95.19 83 THR A C 1
ATOM 650 O O . THR A 1 83 ? 2.461 12.362 0.552 1.00 95.19 83 THR A O 1
ATOM 653 N N . ALA A 1 84 ? 3.029 10.229 0.957 1.00 93.69 84 ALA A N 1
ATOM 654 C CA . ALA A 1 84 ? 1.672 9.734 1.129 1.00 93.69 84 ALA A CA 1
ATOM 655 C C . ALA A 1 84 ? 1.249 9.952 2.583 1.00 93.69 84 ALA A C 1
ATOM 657 O O . ALA A 1 84 ? 1.788 9.301 3.472 1.00 93.69 84 ALA A O 1
ATOM 658 N N . SER A 1 85 ? 0.301 10.859 2.815 1.00 93.81 85 SER A N 1
ATOM 659 C CA . SER A 1 85 ? -0.152 11.266 4.149 1.00 93.81 85 SER A CA 1
ATOM 660 C C . SER A 1 85 ? -1.680 11.215 4.199 1.00 93.81 85 SER A C 1
ATOM 662 O O . SER A 1 85 ? -2.343 12.081 3.627 1.00 93.81 85 SER A O 1
ATOM 664 N N . PHE A 1 86 ? -2.257 10.160 4.781 1.00 94.19 86 PHE A N 1
ATOM 665 C CA . PHE A 1 86 ? -3.693 9.887 4.670 1.00 94.19 86 PHE A CA 1
ATOM 666 C C . PHE A 1 86 ? -4.272 9.097 5.848 1.00 94.19 86 PHE A C 1
ATOM 668 O O . PHE A 1 86 ? -3.590 8.304 6.494 1.00 94.19 86 PHE A O 1
ATOM 675 N N . TYR A 1 87 ? -5.576 9.269 6.085 1.00 93.94 87 TYR A N 1
ATOM 676 C CA . TYR A 1 87 ? -6.333 8.404 6.988 1.00 93.94 87 TYR A CA 1
ATOM 677 C C . TYR A 1 87 ? -6.541 7.041 6.346 1.00 93.94 87 TYR A C 1
ATOM 679 O O . TYR A 1 87 ? -7.104 6.925 5.256 1.00 93.94 87 TYR A O 1
ATOM 687 N N . SER A 1 88 ? -6.079 6.011 7.036 1.00 91.62 88 SER A N 1
ATOM 688 C CA . SER A 1 88 ? -6.206 4.634 6.605 1.00 91.62 88 SER A CA 1
ATOM 689 C C . SER A 1 88 ? -7.349 3.945 7.354 1.00 91.62 88 SER A C 1
ATOM 691 O O . SER A 1 88 ? -7.691 4.335 8.4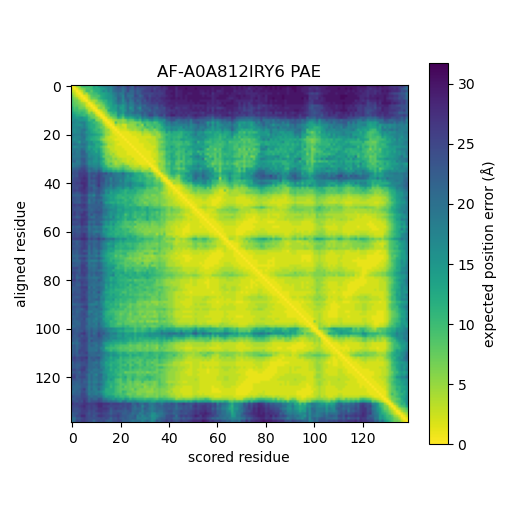68 1.00 91.62 88 SER A O 1
ATOM 693 N N . PRO A 1 89 ? -7.936 2.887 6.781 1.00 89.62 89 PRO A N 1
ATOM 694 C CA . PRO A 1 89 ? -8.937 2.080 7.478 1.00 89.62 89 PRO A CA 1
ATOM 695 C C . PRO A 1 89 ? -8.340 1.221 8.607 1.00 89.62 89 PRO A C 1
ATOM 697 O O . PRO A 1 89 ? -9.090 0.523 9.286 1.00 89.62 89 PRO A O 1
ATOM 700 N N . TRP A 1 90 ? -7.012 1.157 8.738 1.00 91.69 90 TRP A N 1
ATOM 701 C CA . TRP A 1 90 ? -6.327 0.301 9.701 1.00 91.69 90 TRP A CA 1
ATOM 702 C C . TRP A 1 90 ? -6.408 0.868 11.115 1.00 91.69 90 TRP A C 1
ATOM 704 O O . TRP A 1 90 ? -6.404 2.082 11.310 1.00 91.69 90 TRP A O 1
ATOM 714 N N . ASP A 1 91 ? -6.421 -0.030 12.095 1.00 92.06 91 ASP A N 1
ATOM 715 C CA . ASP A 1 91 ? -6.420 0.360 13.498 1.00 92.06 91 ASP A CA 1
ATOM 716 C C . ASP A 1 91 ? -5.065 0.966 13.888 1.00 92.06 91 ASP A C 1
ATOM 718 O O . ASP A 1 91 ? -4.006 0.532 13.414 1.00 92.06 91 ASP A O 1
ATOM 722 N N . GLU A 1 92 ? -5.101 1.955 14.778 1.00 94.12 92 GLU A N 1
ATOM 723 C CA . GLU A 1 92 ? -3.912 2.575 15.364 1.00 94.12 92 GLU A CA 1
ATOM 724 C C . GLU A 1 92 ? -2.952 1.522 15.945 1.00 94.12 92 GLU A C 1
ATOM 726 O O . GLU A 1 92 ? -3.361 0.547 16.576 1.00 94.12 92 GLU A O 1
ATOM 731 N N . GLY A 1 93 ? -1.652 1.705 15.706 1.00 91.88 93 GLY A N 1
ATOM 732 C CA . GLY A 1 93 ? -0.607 0.779 16.138 1.00 91.88 93 GLY A CA 1
ATOM 733 C C . GLY A 1 93 ? -0.450 -0.461 15.254 1.00 91.88 93 GLY A C 1
ATOM 734 O O . GLY A 1 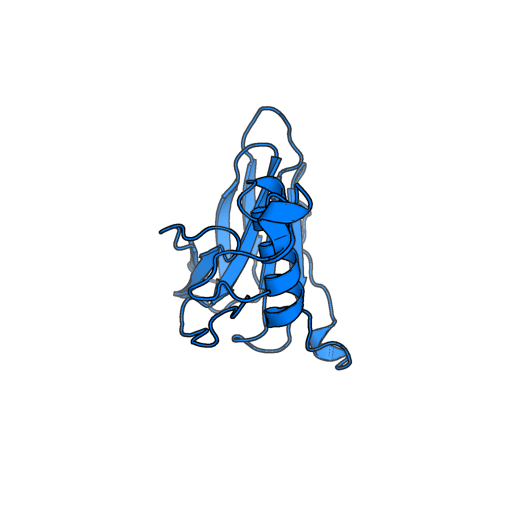93 ? 0.479 -1.244 15.474 1.00 91.88 93 GLY A O 1
ATOM 735 N N . THR A 1 94 ? -1.294 -0.647 14.231 1.00 91.62 94 THR A N 1
ATOM 736 C CA . THR A 1 94 ? -1.096 -1.729 13.261 1.00 91.62 94 THR A CA 1
ATOM 737 C C . THR A 1 94 ? 0.240 -1.547 12.547 1.00 91.62 94 THR A C 1
ATOM 739 O O . THR A 1 94 ? 0.526 -0.498 11.972 1.00 91.62 94 THR A O 1
ATOM 742 N N . LYS A 1 95 ? 1.055 -2.602 12.564 1.00 91.81 95 LYS A N 1
ATOM 743 C CA . LYS A 1 95 ? 2.313 -2.682 11.822 1.00 91.81 95 LYS A CA 1
ATOM 744 C C . LYS A 1 95 ? 2.034 -3.250 10.442 1.00 91.81 95 LYS A C 1
ATOM 746 O O . LYS A 1 95 ? 1.604 -4.399 10.321 1.00 91.81 95 LYS A O 1
ATOM 751 N N . LEU A 1 96 ? 2.276 -2.452 9.418 1.00 91.12 96 LEU A N 1
ATOM 752 C CA . LEU A 1 96 ? 2.127 -2.825 8.024 1.00 91.12 96 LEU A CA 1
ATOM 753 C C . LEU A 1 96 ? 3.496 -3.083 7.410 1.00 91.12 96 LEU A C 1
ATOM 755 O O . LEU A 1 96 ? 4.478 -2.429 7.750 1.00 91.12 96 LEU A O 1
ATOM 759 N N . LYS A 1 97 ? 3.546 -4.024 6.476 1.00 90.12 97 LYS A N 1
ATOM 760 C CA . LYS A 1 97 ? 4.731 -4.306 5.666 1.00 90.12 97 LYS A CA 1
ATOM 761 C C . LYS A 1 97 ? 4.383 -4.220 4.193 1.00 90.12 97 LYS A C 1
ATOM 763 O O . LYS A 1 97 ? 3.245 -4.516 3.822 1.00 90.12 97 LYS A O 1
ATOM 768 N N . ASP A 1 98 ? 5.363 -3.874 3.370 1.00 87.56 98 ASP A N 1
ATOM 769 C CA . ASP A 1 98 ? 5.222 -4.027 1.927 1.00 87.56 98 ASP A CA 1
ATOM 770 C C . ASP A 1 98 ? 5.318 -5.510 1.554 1.00 87.56 98 ASP A C 1
ATOM 772 O O . ASP A 1 98 ? 6.230 -6.223 1.964 1.00 87.56 98 ASP A O 1
ATOM 776 N N . ALA A 1 99 ? 4.341 -5.995 0.803 1.00 81.31 99 ALA A N 1
ATOM 777 C CA . ALA A 1 99 ? 4.268 -7.373 0.360 1.00 81.31 99 ALA A CA 1
ATOM 778 C C . ALA A 1 99 ? 4.954 -7.607 -1.004 1.00 81.31 99 ALA A C 1
ATOM 780 O O . ALA A 1 99 ? 5.076 -8.762 -1.425 1.00 81.31 99 ALA A O 1
ATOM 781 N N . GLN A 1 100 ? 5.378 -6.550 -1.715 1.00 73.50 100 GLN A N 1
ATOM 782 C CA . GLN A 1 100 ? 6.118 -6.662 -2.983 1.00 73.50 100 GLN A CA 1
ATOM 783 C C . GLN A 1 100 ? 7.616 -6.916 -2.795 1.00 73.50 100 GLN A C 1
ATOM 785 O O . GLN A 1 100 ? 8.248 -7.600 -3.614 1.00 73.50 100 GLN A O 1
ATOM 790 N N . GLU A 1 101 ? 8.179 -6.383 -1.721 1.00 69.12 101 GLU A N 1
ATOM 791 C CA . GLU A 1 101 ? 9.580 -6.538 -1.372 1.00 69.12 101 GLU A CA 1
ATOM 792 C C . GLU A 1 101 ? 9.716 -7.315 -0.071 1.00 69.12 101 GLU A C 1
ATOM 794 O O . GLU A 1 101 ? 8.913 -7.170 0.844 1.00 69.12 101 GLU A O 1
ATOM 799 N N . ASP A 1 102 ? 10.772 -8.118 0.036 1.00 64.38 102 ASP A N 1
ATOM 800 C CA . ASP A 1 102 ? 11.191 -8.709 1.312 1.00 64.38 102 ASP A CA 1
ATOM 801 C C . ASP A 1 102 ? 11.932 -7.628 2.127 1.00 64.38 102 ASP A C 1
AT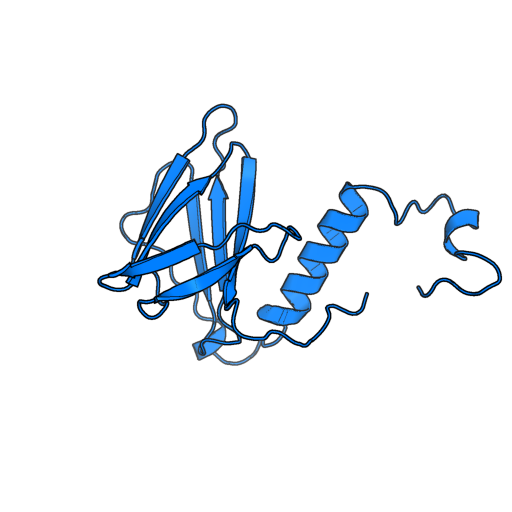OM 803 O O . ASP A 1 102 ? 13.085 -7.783 2.525 1.00 64.38 102 ASP A O 1
ATOM 807 N N . SER A 1 103 ? 11.311 -6.449 2.236 1.00 61.50 103 SER A N 1
ATOM 808 C CA . SER A 1 103 ? 11.909 -5.274 2.854 1.00 61.50 103 SER A CA 1
ATOM 809 C C . SER A 1 103 ? 11.653 -5.290 4.357 1.00 61.50 103 SER A C 1
ATOM 811 O O . SER A 1 103 ? 10.616 -5.750 4.840 1.00 61.50 103 SER A O 1
ATOM 813 N N . SER A 1 104 ? 12.598 -4.737 5.113 1.00 69.56 104 SER A N 1
ATOM 814 C CA . SER A 1 104 ? 12.424 -4.447 6.536 1.00 69.56 104 SER A CA 1
ATOM 815 C C . SER A 1 104 ? 11.564 -3.203 6.780 1.00 69.56 104 SER A C 1
ATOM 817 O O . SER A 1 104 ? 11.554 -2.689 7.899 1.00 69.56 104 SER A O 1
ATOM 819 N N . LEU A 1 105 ? 10.911 -2.659 5.745 1.00 75.44 105 LEU A N 1
ATOM 820 C CA . LEU A 1 105 ? 10.077 -1.481 5.894 1.00 75.44 105 LEU A CA 1
ATOM 821 C C . LEU A 1 105 ? 8.821 -1.852 6.680 1.00 75.44 105 LEU A C 1
ATOM 823 O O . LEU A 1 105 ? 7.959 -2.597 6.208 1.00 75.44 105 LEU A O 1
ATOM 827 N N . GLU A 1 106 ? 8.724 -1.289 7.878 1.00 84.31 106 GLU A N 1
ATOM 828 C CA . GLU A 1 106 ? 7.562 -1.402 8.743 1.00 84.31 106 GLU A CA 1
ATOM 829 C C . GLU A 1 106 ? 6.898 -0.027 8.847 1.00 84.31 106 GLU A C 1
ATOM 831 O O . GLU A 1 106 ? 7.476 0.925 9.371 1.00 84.31 106 GLU A O 1
ATOM 836 N N . VAL A 1 107 ? 5.683 0.081 8.317 1.00 90.75 107 VAL A N 1
ATOM 837 C CA . VAL A 1 107 ? 4.856 1.283 8.415 1.00 90.75 107 VAL A CA 1
ATOM 838 C C . VAL A 1 107 ? 3.909 1.094 9.590 1.00 90.75 107 VAL A C 1
ATOM 840 O O . VAL A 1 107 ? 3.067 0.200 9.575 1.00 90.75 107 VAL A O 1
ATOM 843 N N . VAL A 1 108 ? 4.042 1.924 10.621 1.00 93.12 108 VAL A N 1
ATOM 844 C CA . VAL A 1 108 ? 3.146 1.891 11.782 1.00 93.12 108 VAL A CA 1
ATOM 845 C C . VAL A 1 108 ? 2.017 2.887 11.567 1.00 93.12 108 VAL A C 1
ATOM 847 O O . VAL A 1 108 ? 2.265 4.062 11.299 1.00 93.12 108 VAL A O 1
ATOM 850 N N . VAL A 1 109 ? 0.779 2.417 11.703 1.00 94.25 109 VAL A N 1
ATOM 851 C CA . VAL A 1 109 ? -0.404 3.279 11.688 1.00 94.25 109 VAL A CA 1
ATOM 852 C C . VAL A 1 109 ? -0.376 4.157 12.935 1.00 94.25 109 VAL A C 1
ATOM 854 O O . VAL A 1 109 ? -0.372 3.659 14.062 1.00 94.25 109 VAL A O 1
ATOM 857 N N . GLN A 1 110 ? -0.303 5.464 12.720 1.00 94.19 110 GLN A N 1
ATOM 858 C CA . GLN A 1 110 ? -0.227 6.481 13.759 1.00 94.19 110 GLN A CA 1
ATOM 859 C C . GLN A 1 110 ? -1.597 6.709 14.407 1.00 94.19 110 GLN A C 1
ATOM 861 O O . GLN A 1 110 ? -2.591 6.044 14.090 1.00 94.19 110 GLN A O 1
ATOM 866 N N . SER A 1 111 ? -1.644 7.674 15.326 1.00 90.62 111 SER A N 1
ATOM 867 C CA . SER A 1 111 ? -2.867 8.024 16.029 1.00 90.62 111 SER A CA 1
ATOM 868 C C . SER A 1 111 ? -4.003 8.378 15.075 1.00 90.62 111 SER A C 1
ATOM 870 O O . SER A 1 111 ? -3.800 8.983 14.021 1.00 90.62 111 SER A O 1
ATOM 872 N N . SER A 1 112 ? -5.220 7.979 15.445 1.00 88.06 112 SER A N 1
ATOM 873 C CA . SER A 1 112 ? -6.425 8.187 14.621 1.00 88.06 112 SER A CA 1
ATOM 874 C C . SER A 1 112 ? -6.403 7.484 13.250 1.00 88.06 112 SER A C 1
ATOM 876 O O . SER A 1 112 ? -7.102 7.907 12.331 1.00 88.06 112 SER A O 1
ATOM 878 N N . GLY A 1 113 ? -5.610 6.417 13.087 1.00 89.50 113 GLY A N 1
ATOM 879 C CA . GLY A 1 113 ? -5.582 5.623 11.851 1.00 89.50 113 GLY A CA 1
ATOM 880 C C . GLY A 1 113 ? -4.736 6.236 10.729 1.00 8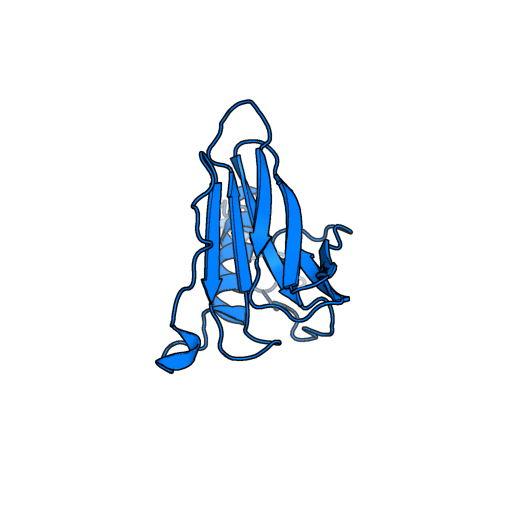9.50 113 GLY A C 1
ATOM 881 O O . GLY A 1 113 ? -4.847 5.827 9.571 1.00 89.50 113 GLY A O 1
ATOM 882 N N . PHE A 1 114 ? -3.909 7.232 11.041 1.00 93.94 114 PHE A N 1
ATOM 883 C CA . PHE A 1 114 ? -3.148 7.980 10.048 1.00 93.94 114 PHE A CA 1
ATOM 884 C C . PHE A 1 114 ? -1.904 7.221 9.568 1.00 93.94 114 PHE A C 1
ATOM 886 O O . PHE A 1 114 ? -1.192 6.599 10.352 1.00 93.94 114 PHE A O 1
ATOM 893 N N . ILE A 1 115 ? -1.613 7.288 8.272 1.00 94.38 115 ILE A N 1
ATOM 894 C CA . ILE A 1 115 ? -0.393 6.747 7.672 1.00 94.38 115 ILE A CA 1
ATOM 895 C C . ILE A 1 115 ? 0.366 7.892 7.003 1.00 94.38 115 ILE A C 1
ATOM 897 O O . ILE A 1 115 ? -0.216 8.655 6.236 1.00 94.38 115 ILE A O 1
ATOM 901 N N . SER A 1 116 ? 1.674 7.964 7.263 1.00 94.56 116 SER A N 1
ATOM 902 C CA . SER A 1 116 ? 2.602 8.866 6.583 1.00 94.56 116 SER A CA 1
ATOM 903 C C . SER A 1 116 ? 3.843 8.098 6.136 1.00 94.56 116 SER A C 1
ATOM 905 O O . SER A 1 116 ? 4.537 7.510 6.967 1.00 94.56 116 SER A O 1
ATOM 907 N N . LEU A 1 117 ? 4.109 8.066 4.830 1.00 93.38 117 LEU A N 1
ATOM 908 C CA . LEU A 1 117 ? 5.301 7.437 4.261 1.00 93.38 117 LEU A CA 1
ATOM 909 C C . LEU A 1 117 ? 5.816 8.194 3.034 1.00 93.38 117 LEU A C 1
ATOM 911 O O . LEU A 1 117 ? 5.047 8.812 2.300 1.00 93.38 117 LEU A O 1
ATOM 915 N N . LEU A 1 118 ? 7.124 8.109 2.799 1.00 94.56 118 LEU A N 1
ATOM 916 C CA . LEU A 1 118 ? 7.762 8.624 1.593 1.00 94.56 118 LEU A CA 1
ATOM 917 C C . LEU A 1 118 ? 7.789 7.527 0.525 1.00 94.56 118 LEU A C 1
ATOM 919 O O . LEU A 1 118 ? 8.306 6.440 0.781 1.00 94.56 118 LEU A O 1
ATOM 923 N N . VAL A 1 119 ? 7.256 7.817 -0.659 1.00 91.25 119 VAL A N 1
ATOM 924 C CA . VAL A 1 119 ? 7.201 6.879 -1.786 1.00 91.25 119 VAL A CA 1
ATOM 925 C C . VAL A 1 119 ? 8.137 7.366 -2.883 1.00 91.25 119 VAL A C 1
ATOM 927 O O . VAL A 1 119 ? 8.008 8.497 -3.360 1.00 91.25 119 VAL A O 1
ATOM 930 N N . ALA A 1 120 ? 9.099 6.529 -3.267 1.00 89.81 120 ALA A N 1
ATOM 931 C CA . ALA A 1 120 ? 10.080 6.859 -4.295 1.00 89.81 120 ALA A CA 1
ATOM 932 C C . ALA A 1 120 ? 9.411 7.062 -5.673 1.00 89.81 120 ALA A C 1
ATOM 934 O O . ALA A 1 120 ? 8.274 6.621 -5.871 1.00 89.81 120 ALA A O 1
ATOM 935 N N . PRO A 1 121 ? 10.073 7.739 -6.629 1.00 85.50 121 PRO A N 1
ATOM 936 C CA . PRO A 1 121 ? 9.546 7.891 -7.984 1.00 85.50 121 PRO A CA 1
ATOM 937 C C . PRO A 1 121 ? 9.205 6.538 -8.614 1.00 85.50 121 PRO A C 1
ATOM 939 O O . PRO A 1 121 ? 9.982 5.588 -8.493 1.00 85.50 121 PRO A O 1
ATOM 942 N N . LEU A 1 122 ? 8.052 6.450 -9.281 1.00 80.31 122 LEU A N 1
ATOM 943 C CA . LEU A 1 122 ? 7.557 5.233 -9.948 1.00 80.31 122 LEU A CA 1
ATOM 944 C C . LEU A 1 122 ? 7.458 3.984 -9.048 1.00 80.31 122 LEU A C 1
ATOM 946 O O . LEU A 1 122 ? 7.361 2.860 -9.548 1.00 80.31 122 LEU A O 1
ATOM 950 N N . GLN A 1 123 ? 7.473 4.155 -7.724 1.00 85.12 123 GLN A N 1
ATOM 951 C CA . GLN A 1 123 ? 7.360 3.055 -6.775 1.00 85.12 123 GLN A CA 1
ATOM 952 C C . GLN A 1 123 ? 5.892 2.749 -6.477 1.00 85.12 123 GLN A C 1
ATOM 954 O O . GLN A 1 123 ? 5.078 3.649 -6.272 1.00 85.12 123 GLN A O 1
ATOM 959 N N . ALA A 1 124 ? 5.576 1.459 -6.386 1.00 86.12 124 ALA A N 1
ATOM 960 C CA . ALA A 1 124 ? 4.323 0.966 -5.838 1.00 86.12 124 ALA A CA 1
ATOM 961 C C . ALA A 1 124 ? 4.607 0.111 -4.601 1.00 86.12 124 ALA A C 1
ATOM 963 O O . ALA A 1 124 ? 5.577 -0.637 -4.570 1.00 86.12 124 ALA A O 1
ATOM 964 N N . MET A 1 125 ? 3.745 0.218 -3.597 1.00 87.81 125 MET A N 1
ATOM 965 C CA . MET A 1 125 ? 3.817 -0.526 -2.345 1.00 87.81 125 MET A CA 1
ATOM 966 C C . MET A 1 125 ? 2.470 -1.178 -2.078 1.00 87.81 125 MET A C 1
ATOM 968 O O . MET A 1 125 ? 1.414 -0.582 -2.321 1.00 87.81 125 MET A O 1
ATOM 972 N N . ILE A 1 126 ? 2.497 -2.405 -1.562 1.00 87.94 126 ILE A N 1
ATOM 973 C CA . ILE A 1 126 ? 1.291 -3.130 -1.160 1.00 87.94 126 ILE A CA 1
ATOM 974 C C . ILE A 1 126 ? 1.396 -3.407 0.331 1.00 87.94 126 ILE A C 1
ATOM 976 O O . ILE A 1 126 ? 2.018 -4.375 0.758 1.00 87.94 126 ILE A O 1
ATOM 980 N N . LEU A 1 127 ? 0.772 -2.536 1.116 1.00 90.06 127 LEU A N 1
ATOM 981 C CA . LEU A 1 127 ? 0.789 -2.576 2.567 1.00 90.06 127 LEU A CA 1
ATOM 982 C C . LEU A 1 127 ? -0.243 -3.575 3.088 1.00 90.06 127 LEU A C 1
ATOM 984 O O . LEU A 1 127 ? -1.436 -3.495 2.775 1.00 90.06 127 LEU A O 1
ATOM 988 N N . VAL A 1 128 ? 0.233 -4.510 3.903 1.00 87.94 128 VAL A N 1
ATOM 989 C CA . VAL A 1 128 ? -0.553 -5.590 4.513 1.00 87.94 128 VAL A CA 1
ATOM 990 C C . VAL A 1 128 ? -0.166 -5.745 5.977 1.00 87.94 128 VAL A C 1
ATOM 992 O O . VAL A 1 128 ? 0.937 -5.358 6.364 1.00 87.94 128 VAL A O 1
ATOM 995 N N . SER A 1 129 ? -1.028 -6.352 6.795 1.00 88.56 129 SER A N 1
ATOM 996 C CA . SER A 1 129 ? -0.701 -6.596 8.204 1.00 88.56 129 SER A CA 1
ATOM 997 C C . SER A 1 129 ? 0.571 -7.445 8.359 1.00 88.56 129 SER A C 1
ATOM 999 O O . SER A 1 129 ? 0.718 -8.517 7.763 1.00 88.56 129 SER A O 1
ATOM 1001 N N . GLY A 1 130 ? 1.503 -6.968 9.188 1.00 78.94 130 GLY A N 1
ATOM 1002 C CA . GLY A 1 130 ? 2.710 -7.696 9.578 1.00 78.94 130 GLY A CA 1
ATOM 1003 C C . GLY A 1 130 ? 2.419 -8.856 10.537 1.00 78.94 130 GLY A C 1
ATOM 1004 O O . GLY A 1 130 ? 3.176 -9.831 10.583 1.00 78.94 130 GLY A O 1
ATOM 1005 N N . ALA A 1 131 ? 1.295 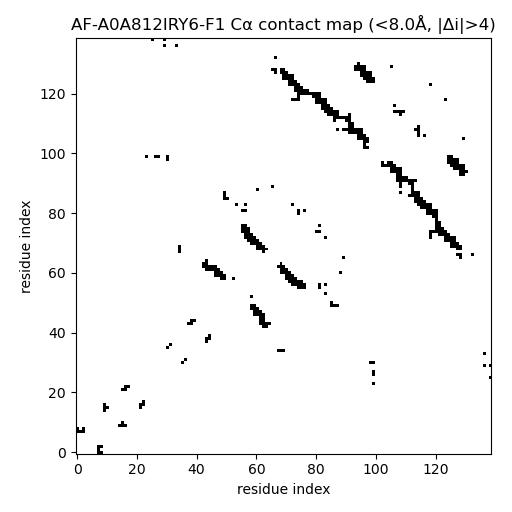-8.803 11.259 1.00 63.78 131 ALA A N 1
ATOM 1006 C CA . ALA A 1 131 ? 0.855 -9.851 12.170 1.00 63.78 131 ALA A CA 1
ATOM 1007 C C . ALA A 1 131 ? 0.319 -11.063 11.384 1.00 63.78 131 ALA A C 1
ATOM 1009 O O . ALA A 1 131 ? -0.858 -11.152 11.064 1.00 63.78 131 ALA A O 1
ATOM 1010 N N . ARG A 1 132 ? 1.215 -12.015 11.082 1.00 48.25 132 ARG A N 1
ATOM 1011 C CA . ARG A 1 132 ? 0.939 -13.340 10.487 1.00 48.25 132 ARG A CA 1
ATOM 1012 C C . ARG A 1 132 ? 0.031 -13.331 9.246 1.00 48.25 132 ARG A C 1
ATOM 1014 O O . ARG A 1 132 ? -1.134 -13.700 9.310 1.00 48.25 132 ARG A O 1
ATOM 1021 N N . ASN A 1 133 ? 0.664 -13.214 8.083 1.00 45.69 133 ASN A N 1
ATOM 1022 C CA . ASN A 1 133 ? 0.334 -14.110 6.974 1.00 45.69 133 ASN A CA 1
ATOM 1023 C C . ASN A 1 133 ? 1.385 -15.222 6.918 1.00 45.69 133 ASN A C 1
ATOM 1025 O O . ASN A 1 133 ? 2.382 -15.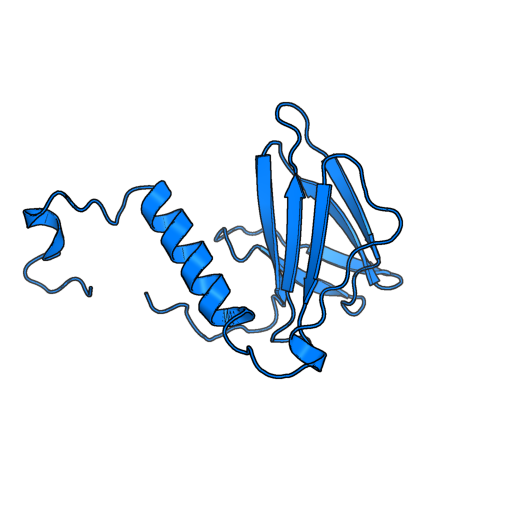142 6.211 1.00 45.69 133 ASN A O 1
ATOM 1029 N N . SER A 1 134 ? 1.165 -16.275 7.712 1.00 39.94 134 SER A N 1
ATOM 1030 C CA . SER A 1 134 ? 1.905 -17.544 7.645 1.00 39.94 134 SER A CA 1
ATOM 1031 C C . SER A 1 134 ? 1.441 -18.434 6.489 1.00 39.94 134 SER A C 1
ATOM 1033 O O . SER A 1 134 ? 1.758 -19.622 6.459 1.00 39.94 134 SER A O 1
ATOM 1035 N N . ARG A 1 135 ? 0.694 -17.891 5.521 1.00 40.72 135 ARG A N 1
ATOM 1036 C CA . ARG A 1 135 ? 0.534 -18.537 4.223 1.00 40.72 135 ARG A CA 1
ATOM 1037 C C . ARG A 1 135 ? 1.722 -18.113 3.370 1.00 40.72 135 ARG A C 1
ATOM 1039 O O . ARG A 1 135 ? 1.689 -17.010 2.828 1.00 40.72 135 ARG A O 1
ATOM 1046 N N . PRO A 1 136 ? 2.784 -18.935 3.259 1.00 37.75 136 PRO A N 1
ATOM 1047 C CA . PRO A 1 136 ? 3.785 -18.686 2.241 1.00 37.75 136 PRO A CA 1
ATOM 1048 C C . PRO A 1 136 ? 3.052 -18.556 0.909 1.00 37.75 136 PRO A C 1
ATOM 1050 O O . PRO A 1 136 ? 2.243 -19.423 0.561 1.00 37.75 136 PRO A O 1
ATOM 1053 N N . CYS A 1 137 ? 3.336 -17.486 0.169 1.00 40.34 137 CYS A N 1
ATOM 1054 C CA . CYS A 1 137 ? 3.111 -17.459 -1.266 1.00 40.34 137 CYS A CA 1
ATOM 1055 C C . CYS A 1 137 ? 3.948 -18.599 -1.862 1.00 40.34 137 CYS A C 1
ATOM 1057 O O . CYS A 1 137 ? 5.097 -18.406 -2.248 1.00 40.34 137 CYS A O 1
ATOM 1059 N N . ARG A 1 138 ? 3.418 -19.827 -1.838 1.00 34.31 138 ARG A N 1
ATOM 1060 C CA . ARG A 1 138 ? 4.035 -20.973 -2.498 1.00 34.31 138 ARG A CA 1
ATOM 1061 C C . ARG A 1 138 ? 3.853 -20.750 -3.992 1.00 34.31 138 ARG A C 1
ATOM 1063 O O . ARG A 1 138 ? 2.745 -20.894 -4.507 1.00 34.31 138 ARG A O 1
ATOM 1070 N N . VAL A 1 139 ? 4.940 -20.318 -4.625 1.00 32.06 139 VAL A N 1
ATOM 1071 C CA . VAL A 1 139 ? 5.126 -20.288 -6.081 1.00 32.06 139 VAL A CA 1
ATOM 1072 C C . VAL A 1 139 ? 5.064 -21.710 -6.640 1.00 32.06 139 VAL A C 1
ATOM 1074 O O . VAL A 1 139 ? 5.567 -22.640 -5.965 1.00 32.06 139 VAL A O 1
#

pLDDT: mean 75.13, std 17.68, range [32.06, 95.19]

=== Feature glossary ===
The record interleaves many kinds of information about one protein. Here is each kind framed as the question it answers.

Q: What known structures does this most resemble?
A: Structural nearest neighbors (via Foldseek easy-search vs the PDB). Reported per hit: target PDB id, E-value, and al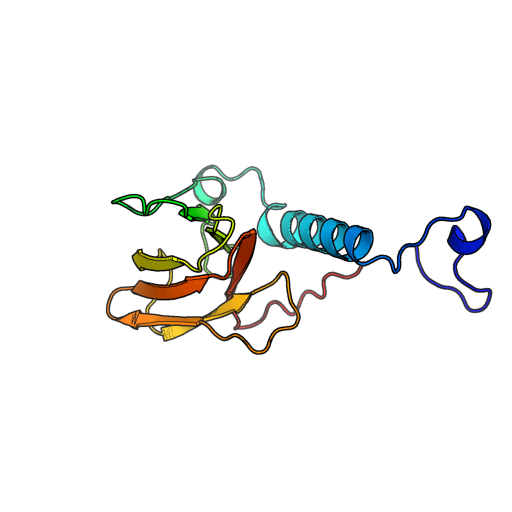ignment TM-score. A TM-score above ~0.5 is the conventional threshold for 'same fold'.

Q: Where is each backbone atom in 3D?
A: The mmCIF table is the protein's shape written out atom by atom. For each backbone N, Cα, C, and carbonyl O, it records an (x, y, z) coordinate triple in Å plus the residue type, chain letter, and residue number.

Q: What are the backbone torsion angles?
A: The φ/ψ torsion pair specifies the backbone conformation at each residue. φ rotates about the N–Cα bond, ψ about the Cα–C bond. Steric clashes forbid most of the (φ, ψ) plane — the allowed regions (α-helix basin, β-sheet basin, left-handed helix) are the Ramachandran-allowed regions.

Q: Which residues are buried vs exposed?
A: Solvent-accessible surface area (SASA) is the area in Å² traced out by the centre of a 1.4 Å probe sphere (a water molecule) rolled over the protein's van der Waals surface (Shrake–Rupley / Lee–Richards construction). Buried residues have near-zero SASA; fully exposed residues can exceed 200 Å². The total SASA scales roughly with the number of surface residues.

Q: How confident is the AlphaFold model at each residue?
A: pLDDT is the predicted lDDT-Cα score: AlphaFold's confidence that the local environment of each residue (all inter-atomic distances within 15 Å) is correctly placed. It is a per-residue number between 0 and 100, with higher meaning more reliable.

Q: What does the local fold look like, residue by residue?
A: 3Di is Foldseek's structural alphabet. Each residue is assigned one of twenty discrete states based on how its Cα sits relative to its spatial (not sequential) neighbors. Aligning 3Di strings finds structural homologs roughly as well as full 3D superposition, but orders of magnitude faster.

Q: How big and how compact is the whole molecule?
A: Radius of gyration (Rg) is the root-mean-square distance of Cα atoms from their centroid — a single number for overall size and compactness. A globular domain of N residues has Rg ≈ 2.2·N^0.38 Å; an extended or disordered chain has a much larger Rg. The Cα contact count is the number of residue pairs whose Cα atoms are within 8 Å and are more than four positions apart in sequence — a standard proxy for tertiary packing density. The bounding box is the smallest axis-aligned box enclosing all Cα atoms.

Q: Which residues are in helices, strands, or loops?
A: DSSP 8-state secondary structure assigns each residue one of H (α-helix), G (3₁₀-helix), I (π-helix), E (extended β-strand), B (isolated β-bridge), T (hydrogen-bonded turn), S (bend), or '-' (coil). The assignment is computed from backbone hydrogen-bond geometry via the Kabsch–Sander algorithm.

Q: How mobile is each atom in the crystal?
A: Crystallographic B-factors measure how much each atom's electron density is smeared out, in Å². They rise in mobile loops and surface residues and fall in the buried interior. In AlphaFold models this column is repurposed to hold pLDDT instead.

Q: What if only a Cα trace is available?
A: P-SEA three-state annotation labels each residue as helix, strand, or coil based purely on the geometry of the Cα trace. It serves as a fallback when the full backbone (and thus DSSP) is unavailable.

Q: What family and function is it annotated with?
A: Database cross-references. InterPro integrates a dozen domain/family signature databases into unified entries with residue-range hits. GO terms attach function/process/location labels with evidence codes. CATH codes position the fold in a four-level structural taxonomy. Organism is the NCBI-taxonomy species name.

Q: Are the domains correctly placed relative to each other?
A: Predicted Aligned Error (PAE) is an AlphaFold confidence matrix: entry (i, j) is the expected error in the position of residue j, in ångströms, when the prediction is superimposed on the true structure at residue i. Low PAE within a block of residues means that block is internally rigid and well-predicted; high PAE between two blocks means their relative placement is uncertain even if each block individually is confident.

Q: What do the diagnostic plots show?
A: Three diagnostic plots accompany the record. The Cα contact map visualizes the tertiary structure as a 2D adjacency matrix (8 Å cutoff, sequence-local contacts suppressed). The Ramachandran plot shows the distribution of backbone (φ, ψ) torsions, with points in the α and β basins reflecting secondary structure content. The PAE plot shows AlphaFold's inter-residue confidence as a color matrix.

Q: What is the amino-acid chain?
A: Primary structure: the covalent order of the twenty standard amino acids along the backbone. Two proteins with the same sequence will (almost always) fold to the same structure; two with 30% identity often share a fold but not the details.

Q: What do the rendered images show?
A: The six renders are orthographic views along the three Cartesian axes in both directions. Representation (cartoon, sticks, or surface) and color scheme (sequence-rainbow or by-chain) vary across proteins so the training set covers all the common visualization conventions.